Protein AF-A0A452ZHJ8-F1 (afdb_monomer_lite)

Sequence (70 aa):
MAPIFADLAKKFPAAVFLKVDVDELKSIAEQFSVEAMPTFLFMKEGDVKDRVVGAIKEELTNKVGLHAAQ

InterPro domains:
  IPR013766 Thioredoxin domain [PF00085] (1-63)
  IPR036249 Thioredoxin-like superfamily [SSF52833] (1-64)
  IPR050620 Thioredoxin H-type-like [PTHR10438] (1-64)

Foldseek 3Di:
DVVLLVVLCVVQVQDDRDDDDCVVCVVVCVVVVPPAPPKDFDDDPRDTPDIDGDDDNVVVNVVSVVRSVD

Organism: Aegilops tauschii subsp. strangulata (NCBI:txid200361)

pLDDT: mean 90.33, std 5.05, range [59.25, 94.5]

Secondary structure (DSSP, 8-state):
-HHHHHHHHHH-TTSPP----TTT-HHHHHHTT--SSSEEEEEETTEEEEEEESS-HHHHHHHHHHHHT-

Structure (mmCIF, N/CA/C/O backbone):
data_AF-A0A452ZHJ8-F1
#
_entry.id   AF-A0A452ZHJ8-F1
#
loop_
_atom_site.group_PDB
_atom_site.id
_atom_site.type_symbol
_atom_site.label_atom_id
_atom_site.label_alt_id
_atom_site.label_comp_id
_atom_site.label_asym_id
_atom_site.label_entity_id
_atom_site.label_seq_id
_atom_site.pdbx_PDB_ins_code
_atom_site.Cartn_x
_atom_site.Cartn_y
_atom_site.Cartn_z
_atom_site.occupancy
_atom_site.B_iso_or_equiv
_atom_site.auth_seq_id
_atom_site.auth_comp_id
_atom_site.auth_asym_id
_atom_site.auth_atom_id
_atom_site.pdbx_PDB_model_num
ATOM 1 N N . MET A 1 1 ? 10.032 -2.315 3.229 1.00 77.00 1 MET A N 1
ATOM 2 C CA . MET A 1 1 ? 8.714 -1.781 3.649 1.00 77.00 1 MET A CA 1
ATOM 3 C C . MET A 1 1 ? 7.825 -2.773 4.379 1.00 77.00 1 MET A C 1
ATOM 5 O O . MET A 1 1 ? 7.042 -2.325 5.203 1.00 77.00 1 MET A O 1
ATOM 9 N N . ALA A 1 2 ? 7.977 -4.082 4.162 1.00 80.06 2 ALA A N 1
ATOM 10 C CA . ALA A 1 2 ? 7.173 -5.113 4.824 1.00 80.06 2 ALA A CA 1
ATOM 11 C C . ALA A 1 2 ? 6.947 -4.945 6.351 1.00 80.06 2 ALA A C 1
ATOM 13 O O . ALA A 1 2 ? 5.787 -4.994 6.747 1.00 80.06 2 ALA A O 1
ATOM 14 N N . PRO A 1 3 ? 7.963 -4.692 7.210 1.00 87.69 3 PRO A N 1
ATOM 15 C CA . PRO A 1 3 ? 7.717 -4.570 8.654 1.00 87.69 3 PRO A CA 1
ATOM 16 C C . PRO A 1 3 ? 6.861 -3.348 9.008 1.00 87.69 3 PRO A C 1
ATOM 18 O O . PRO A 1 3 ? 5.956 -3.446 9.823 1.00 87.69 3 PRO A O 1
ATOM 21 N N . ILE A 1 4 ? 7.074 -2.220 8.326 1.00 87.56 4 ILE A N 1
ATOM 22 C CA . ILE A 1 4 ? 6.301 -0.988 8.548 1.00 87.56 4 ILE A CA 1
ATOM 23 C C . ILE A 1 4 ? 4.854 -1.182 8.108 1.00 87.56 4 ILE A C 1
ATOM 25 O O . ILE A 1 4 ? 3.936 -0.777 8.809 1.00 87.56 4 ILE A O 1
ATOM 29 N N . PHE A 1 5 ? 4.645 -1.833 6.963 1.00 89.19 5 PHE A N 1
ATOM 30 C CA . PHE A 1 5 ? 3.306 -2.145 6.476 1.00 89.19 5 PHE A CA 1
ATOM 31 C C . PHE A 1 5 ? 2.562 -3.085 7.437 1.00 89.19 5 PHE A C 1
ATOM 33 O O . PHE A 1 5 ? 1.389 -2.866 7.722 1.00 89.19 5 PHE A O 1
ATOM 40 N N . ALA A 1 6 ? 3.258 -4.074 8.009 1.00 90.44 6 ALA A N 1
ATOM 41 C CA . ALA A 1 6 ? 2.699 -4.957 9.031 1.00 90.44 6 ALA A CA 1
ATOM 42 C C . ALA A 1 6 ? 2.378 -4.219 10.345 1.00 90.44 6 ALA A C 1
ATOM 44 O O . ALA A 1 6 ? 1.350 -4.486 10.964 1.00 90.44 6 ALA A O 1
ATOM 45 N N . ASP A 1 7 ? 3.222 -3.276 10.768 1.00 92.50 7 ASP A N 1
ATOM 46 C CA . ASP A 1 7 ? 2.962 -2.458 11.956 1.00 92.50 7 ASP A CA 1
ATOM 47 C C . ASP A 1 7 ? 1.766 -1.520 11.753 1.00 92.50 7 ASP A C 1
ATOM 49 O O . ASP A 1 7 ? 0.956 -1.354 12.664 1.00 92.50 7 ASP A O 1
ATOM 53 N N . LEU A 1 8 ? 1.614 -0.940 10.557 1.00 89.94 8 LEU A N 1
ATOM 54 C CA . LEU A 1 8 ? 0.435 -0.148 10.197 1.00 89.94 8 LEU A CA 1
ATOM 55 C C . LEU A 1 8 ? -0.831 -1.012 10.207 1.00 89.94 8 LEU A C 1
ATOM 57 O O . LEU A 1 8 ? -1.819 -0.611 10.814 1.00 89.94 8 LEU A O 1
ATOM 61 N N . ALA A 1 9 ? -0.777 -2.227 9.656 1.00 91.94 9 ALA A N 1
ATOM 62 C CA . ALA A 1 9 ? -1.903 -3.160 9.698 1.00 91.94 9 ALA A CA 1
ATOM 63 C C . ALA A 1 9 ? -2.350 -3.487 11.134 1.00 91.94 9 ALA A C 1
ATOM 65 O O . ALA A 1 9 ? -3.543 -3.556 11.414 1.00 91.94 9 ALA A O 1
ATOM 66 N N . LYS A 1 10 ? -1.404 -3.625 12.073 1.00 92.38 10 LYS A N 1
ATOM 67 C CA . LYS A 1 10 ? -1.723 -3.829 13.498 1.00 92.38 10 LYS A CA 1
ATOM 68 C C . LYS A 1 10 ? -2.332 -2.589 14.155 1.00 92.38 10 LYS A C 1
ATOM 70 O O . LYS A 1 10 ? -3.179 -2.725 15.032 1.00 92.38 10 LYS A O 1
ATOM 75 N N . LYS A 1 11 ? -1.881 -1.389 13.774 1.00 91.62 11 LYS A N 1
ATOM 76 C CA . LYS A 1 11 ? -2.365 -0.116 14.336 1.00 91.62 11 LYS A CA 1
ATOM 77 C C . LYS A 1 11 ? -3.750 0.276 13.822 1.00 91.62 11 LYS A C 1
ATOM 79 O O . LYS A 1 11 ? -4.482 0.940 14.547 1.00 91.62 11 LYS A O 1
ATOM 84 N N . PHE A 1 12 ? -4.102 -0.130 12.605 1.00 90.94 12 PHE A N 1
ATOM 85 C CA . PHE A 1 12 ? -5.350 0.242 11.938 1.00 90.94 12 PHE A CA 1
ATOM 86 C C . PHE A 1 12 ? -6.189 -0.999 11.591 1.00 90.94 12 PHE A C 1
ATOM 88 O O . PHE A 1 12 ? -6.354 -1.312 10.414 1.00 90.94 12 PHE A O 1
ATOM 95 N N . PRO A 1 13 ? -6.758 -1.703 12.591 1.00 89.56 13 PRO A N 1
ATOM 96 C CA . PRO A 1 13 ? -7.499 -2.950 12.367 1.00 89.56 13 PRO A CA 1
ATOM 97 C C . PRO A 1 13 ? -8.816 -2.760 11.597 1.00 89.56 13 PRO A C 1
ATOM 99 O O . PRO A 1 13 ? -9.367 -3.729 11.086 1.00 89.56 13 PRO A O 1
ATOM 102 N N . ALA A 1 14 ? -9.328 -1.527 11.516 1.00 87.94 14 ALA A N 1
ATOM 103 C CA . ALA A 1 14 ? -10.511 -1.190 10.725 1.00 87.94 14 ALA A CA 1
ATOM 104 C C . ALA A 1 14 ? -10.233 -1.151 9.209 1.00 87.94 14 ALA A C 1
ATOM 106 O O . ALA A 1 14 ? -11.168 -1.210 8.415 1.00 87.94 14 ALA A O 1
ATOM 107 N N . ALA A 1 15 ? -8.962 -1.057 8.802 1.00 91.44 15 ALA A N 1
ATOM 108 C CA . ALA A 1 15 ? -8.550 -1.050 7.405 1.00 91.44 15 ALA A CA 1
ATOM 109 C C . ALA A 1 15 ? -7.953 -2.408 7.007 1.00 91.44 15 ALA A C 1
ATOM 111 O O . ALA A 1 15 ? -7.245 -3.054 7.779 1.00 91.44 15 ALA A O 1
ATOM 112 N N . VAL A 1 16 ? -8.213 -2.837 5.770 1.00 93.00 16 VAL A N 1
ATOM 113 C CA . VAL A 1 16 ? -7.689 -4.098 5.232 1.00 93.00 16 VAL A CA 1
ATOM 114 C C . VAL A 1 16 ? -6.377 -3.833 4.495 1.00 93.00 16 VAL A C 1
ATOM 116 O O . VAL A 1 16 ? -6.337 -3.073 3.531 1.00 93.00 16 VAL A O 1
ATOM 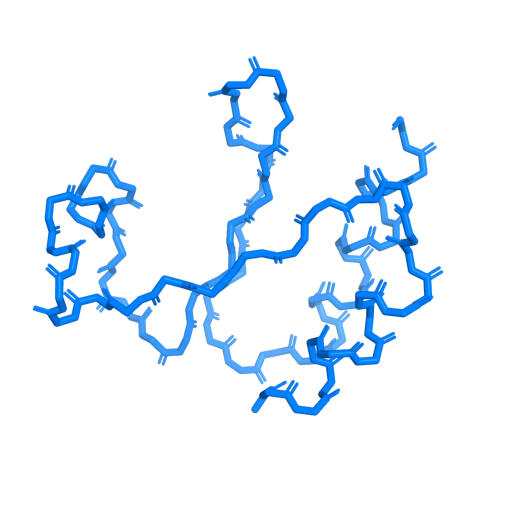119 N N . PHE A 1 17 ? -5.303 -4.491 4.931 1.00 94.00 17 PHE A N 1
ATOM 120 C CA . PHE A 1 17 ? -3.978 -4.393 4.317 1.00 94.00 17 PHE A CA 1
ATOM 121 C C . PHE A 1 17 ? -3.709 -5.637 3.473 1.00 94.00 17 PHE A C 1
ATOM 123 O O . PHE A 1 17 ? -3.623 -6.745 4.000 1.00 94.00 17 PHE A O 1
ATOM 130 N N . LEU A 1 18 ? -3.549 -5.452 2.163 1.00 93.12 18 LEU A N 1
ATOM 131 C CA . LEU A 1 18 ? -3.286 -6.532 1.214 1.00 93.12 18 LEU A CA 1
ATOM 132 C C . LEU A 1 18 ? -1.900 -6.368 0.593 1.00 93.12 18 LEU A C 1
ATOM 134 O O . LEU A 1 18 ? -1.476 -5.258 0.273 1.00 93.12 18 LEU A O 1
ATOM 138 N N . LYS A 1 19 ? -1.199 -7.490 0.408 1.00 91.88 19 LYS A N 1
ATOM 139 C CA . LYS A 1 19 ? 0.035 -7.557 -0.378 1.00 91.88 19 LYS A CA 1
ATOM 140 C C . LYS A 1 19 ? -0.275 -8.310 -1.663 1.00 91.88 19 LYS A C 1
ATOM 142 O O . LYS A 1 19 ? -0.691 -9.462 -1.600 1.00 91.88 19 LYS A O 1
ATOM 147 N N . VAL A 1 20 ? -0.044 -7.665 -2.797 1.00 91.06 20 VAL A N 1
ATOM 148 C CA . VAL A 1 20 ? -0.188 -8.268 -4.122 1.00 91.06 20 VAL A CA 1
ATOM 149 C C . VAL A 1 20 ? 1.202 -8.483 -4.697 1.00 91.06 20 VAL A C 1
ATOM 151 O O . VAL A 1 20 ? 2.029 -7.570 -4.666 1.00 91.06 20 VAL A O 1
ATOM 154 N N . ASP A 1 21 ? 1.459 -9.695 -5.175 1.00 91.50 21 ASP A N 1
ATOM 155 C CA . ASP A 1 21 ? 2.641 -9.990 -5.972 1.00 91.50 21 ASP A CA 1
ATOM 156 C C . ASP A 1 21 ? 2.336 -9.671 -7.440 1.00 91.50 21 ASP A C 1
ATOM 158 O O . ASP A 1 21 ? 1.395 -10.214 -8.020 1.00 91.50 21 ASP A O 1
ATOM 162 N N . VAL A 1 22 ? 3.089 -8.738 -8.021 1.00 89.81 22 VAL A N 1
ATOM 163 C CA . VAL A 1 22 ? 2.867 -8.277 -9.399 1.00 89.81 22 VAL A CA 1
ATOM 164 C C . VAL A 1 22 ? 3.334 -9.297 -10.433 1.00 89.81 22 V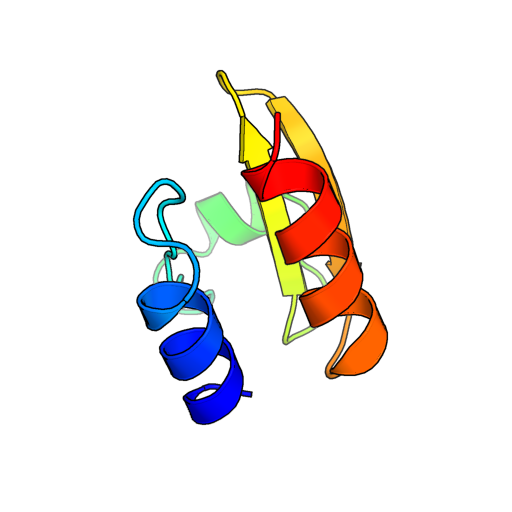AL A C 1
ATOM 166 O O . VAL A 1 22 ? 2.825 -9.282 -11.551 1.00 89.81 22 VAL A O 1
ATOM 169 N N . ASP A 1 23 ? 4.255 -10.195 -10.074 1.00 89.62 23 ASP A N 1
ATOM 170 C CA . ASP A 1 23 ? 4.727 -11.246 -10.973 1.00 89.62 23 ASP A CA 1
ATOM 171 C C . ASP A 1 23 ? 3.680 -12.360 -11.108 1.00 89.62 23 ASP A C 1
ATOM 173 O O . ASP A 1 23 ? 3.499 -12.907 -12.200 1.00 89.62 23 ASP A O 1
ATOM 177 N N . GLU A 1 24 ? 2.940 -12.644 -10.029 1.00 92.88 24 GLU A N 1
ATOM 178 C CA . GLU A 1 24 ? 1.830 -13.607 -10.016 1.00 92.88 24 GLU A CA 1
ATOM 179 C C . GLU A 1 24 ? 0.518 -13.007 -10.549 1.00 92.88 24 GLU A C 1
ATOM 181 O O . GLU A 1 24 ? -0.223 -13.673 -11.273 1.00 92.88 24 GLU A O 1
ATOM 186 N N . LEU A 1 25 ? 0.219 -11.745 -10.218 1.00 92.25 25 LEU A N 1
ATOM 187 C CA . LEU A 1 25 ? -1.063 -11.087 -10.501 1.00 92.25 25 LEU A CA 1
ATOM 188 C C . LEU A 1 25 ? -0.902 -9.884 -11.442 1.00 92.25 25 LEU A C 1
ATOM 190 O O . LEU A 1 25 ? -1.357 -8.772 -11.156 1.00 92.25 25 LEU A O 1
ATOM 194 N N . LYS A 1 26 ? -0.283 -10.124 -12.603 1.00 90.75 26 LYS A N 1
ATOM 195 C CA . LYS A 1 26 ? 0.008 -9.095 -13.620 1.00 90.75 26 LYS A CA 1
ATOM 196 C C . LYS A 1 26 ? -1.220 -8.305 -14.067 1.00 90.75 26 LYS A C 1
ATOM 198 O O . LYS A 1 26 ? -1.149 -7.088 -14.171 1.00 90.75 26 LYS A O 1
ATOM 203 N N . SER A 1 27 ? -2.361 -8.967 -14.254 1.00 92.06 27 SER A N 1
ATOM 204 C CA . SER A 1 27 ? -3.604 -8.310 -14.682 1.00 92.06 27 SER A CA 1
ATOM 205 C C . SER A 1 27 ? -4.094 -7.254 -13.687 1.00 92.06 27 SER A C 1
ATOM 207 O O . SER A 1 27 ? -4.584 -6.207 -14.098 1.00 92.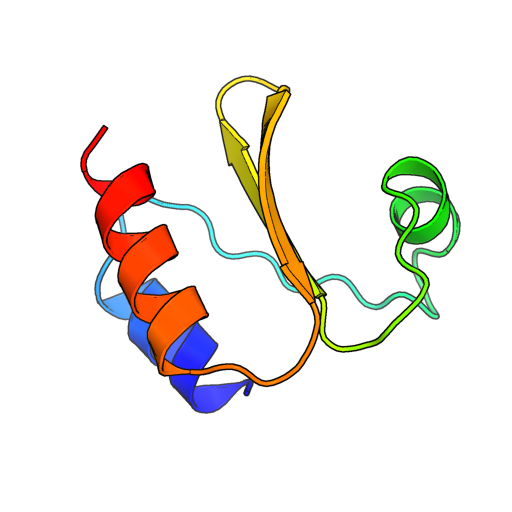06 27 SER A O 1
ATOM 209 N N . ILE A 1 28 ? -3.921 -7.492 -12.383 1.00 90.62 28 ILE A N 1
ATOM 210 C CA . ILE A 1 28 ? -4.267 -6.525 -11.333 1.00 90.62 28 ILE A CA 1
ATOM 211 C C . ILE A 1 28 ? -3.283 -5.352 -11.367 1.00 90.62 28 ILE A C 1
ATOM 213 O O . ILE A 1 28 ? -3.693 -4.194 -11.309 1.00 90.62 28 ILE A O 1
ATOM 217 N N . ALA A 1 29 ? -1.984 -5.635 -11.496 1.00 90.81 29 ALA A N 1
ATOM 218 C CA . ALA A 1 29 ? -0.962 -4.597 -11.616 1.00 90.81 29 ALA A CA 1
ATOM 219 C C . ALA A 1 29 ? -1.210 -3.688 -12.835 1.00 90.81 29 ALA A C 1
ATOM 221 O O . ALA A 1 29 ? -1.152 -2.467 -12.704 1.00 90.81 29 ALA A O 1
ATOM 222 N N . GLU A 1 30 ? -1.559 -4.267 -13.986 1.00 91.25 30 GLU A N 1
ATOM 223 C CA . GLU A 1 30 ? -1.917 -3.541 -15.210 1.00 91.25 30 GLU A CA 1
ATOM 224 C C . GLU A 1 30 ? -3.209 -2.730 -15.043 1.00 91.25 30 GLU A C 1
ATOM 226 O O . GLU A 1 30 ? -3.235 -1.548 -15.390 1.00 91.25 30 GLU A O 1
ATOM 231 N N . GLN A 1 31 ? -4.254 -3.320 -14.447 1.00 91.81 31 GLN A N 1
ATOM 232 C CA . GLN A 1 31 ? -5.537 -2.653 -14.194 1.00 91.81 31 GLN A CA 1
ATOM 233 C C . GLN A 1 31 ? -5.372 -1.371 -13.369 1.00 91.81 31 GLN A C 1
ATOM 235 O O . GLN A 1 31 ? -6.047 -0.376 -13.623 1.00 91.81 31 GLN A O 1
ATOM 240 N N . PHE A 1 32 ? -4.462 -1.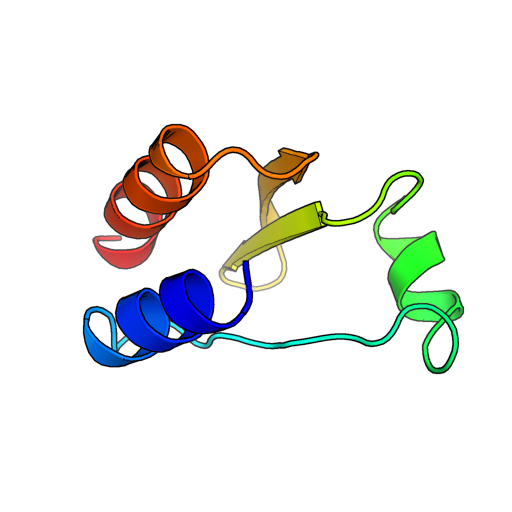386 -12.396 1.00 90.75 32 PHE A N 1
ATOM 241 C CA . PHE A 1 32 ? -4.144 -0.231 -11.559 1.00 90.75 32 PHE A CA 1
ATOM 242 C C . PHE A 1 32 ? -2.920 0.561 -12.050 1.00 90.75 32 PHE A C 1
ATOM 244 O O . PHE A 1 32 ? -2.409 1.414 -11.319 1.00 90.75 32 PHE A O 1
ATOM 251 N N . SER A 1 33 ? -2.425 0.278 -13.260 1.00 90.75 33 SER A N 1
ATOM 252 C CA . SER A 1 33 ? -1.259 0.920 -13.887 1.00 90.75 33 SER A CA 1
ATOM 253 C C . SER A 1 33 ? -0.064 1.030 -12.930 1.00 90.75 33 SER A C 1
ATOM 255 O O . SER A 1 33 ? 0.423 2.122 -12.622 1.00 90.75 33 SER A O 1
ATOM 257 N N . VAL A 1 34 ? 0.328 -0.089 -12.318 1.00 92.12 34 VAL A N 1
ATOM 258 C CA . VAL A 1 34 ? 1.487 -0.194 -11.418 1.00 92.12 34 VAL A CA 1
ATOM 259 C C . VAL A 1 34 ? 2.752 -0.362 -12.254 1.00 92.12 34 VAL A C 1
ATOM 261 O O . VAL A 1 34 ? 3.067 -1.457 -12.701 1.00 92.12 34 VAL A O 1
ATOM 264 N N . GLU A 1 35 ? 3.484 0.734 -12.443 1.00 87.69 35 GLU A N 1
ATOM 265 C CA . GLU A 1 35 ? 4.706 0.768 -13.266 1.00 87.69 35 GLU A CA 1
ATOM 266 C C . GLU A 1 35 ? 6.000 0.750 -12.438 1.00 87.69 35 GLU A C 1
ATOM 268 O O . GLU A 1 35 ? 7.080 0.485 -12.961 1.00 87.69 35 GLU A O 1
ATOM 273 N N . ALA A 1 36 ? 5.905 1.034 -11.136 1.00 89.44 36 ALA A N 1
ATOM 274 C CA . ALA A 1 36 ? 7.044 1.094 -10.228 1.00 89.44 36 ALA A CA 1
ATOM 275 C C . ALA A 1 36 ? 6.743 0.380 -8.906 1.00 89.44 36 ALA A C 1
ATOM 277 O O . ALA A 1 36 ? 5.630 0.444 -8.376 1.00 89.44 36 ALA A O 1
ATOM 278 N N . MET A 1 37 ? 7.757 -0.274 -8.341 1.00 89.38 37 MET A N 1
ATOM 279 C CA . MET A 1 37 ? 7.640 -1.022 -7.092 1.00 89.38 37 MET A CA 1
ATOM 280 C C . MET A 1 37 ? 8.560 -0.437 -6.008 1.00 89.38 37 MET A C 1
ATOM 282 O O . MET A 1 37 ? 9.710 -0.104 -6.296 1.00 89.38 37 MET A O 1
ATOM 286 N N . PRO A 1 38 ? 8.101 -0.357 -4.742 1.00 92.38 38 PRO A N 1
ATOM 287 C CA . PRO A 1 38 ? 6.753 -0.691 -4.269 1.00 92.38 38 PRO A CA 1
ATOM 288 C C . PRO A 1 38 ? 5.731 0.409 -4.602 1.00 92.38 38 PRO A C 1
ATOM 290 O O . PRO A 1 38 ? 6.073 1.585 -4.586 1.00 92.38 38 PRO A O 1
ATOM 293 N N . THR A 1 39 ? 4.471 0.034 -4.830 1.00 93.50 39 THR A N 1
ATOM 294 C CA . THR A 1 39 ? 3.343 0.973 -4.936 1.00 93.50 39 THR A CA 1
ATOM 295 C C . THR A 1 39 ? 2.262 0.579 -3.936 1.00 93.50 39 THR A C 1
ATOM 297 O O . THR A 1 39 ? 1.927 -0.597 -3.810 1.00 93.50 39 THR A O 1
ATOM 300 N N . PHE A 1 40 ? 1.707 1.566 -3.240 1.00 94.19 40 PHE A N 1
ATOM 301 C CA . PHE A 1 40 ? 0.617 1.403 -2.285 1.00 94.19 40 PHE A CA 1
ATOM 302 C C . PHE A 1 40 ? -0.623 2.113 -2.823 1.00 94.19 40 PHE A C 1
ATOM 304 O O . PHE A 1 40 ? -0.568 3.305 -3.126 1.00 94.19 40 PHE A O 1
ATOM 311 N N . LEU A 1 41 ? -1.727 1.379 -2.948 1.00 94.00 41 LEU A N 1
ATOM 312 C CA . LEU A 1 41 ? -3.025 1.922 -3.335 1.00 94.00 41 LEU A CA 1
ATOM 313 C C . LEU A 1 41 ? -3.953 1.964 -2.126 1.00 94.00 41 LEU A C 1
ATOM 315 O O . LEU A 1 41 ? -4.021 1.012 -1.351 1.00 94.00 41 LEU A O 1
ATOM 319 N N . PHE A 1 42 ? -4.692 3.061 -2.010 1.00 94.50 42 PHE A N 1
ATOM 320 C CA . PHE A 1 42 ? -5.724 3.258 -1.005 1.00 94.50 42 PHE A CA 1
ATOM 321 C C . PHE A 1 42 ? -7.072 3.164 -1.698 1.00 94.50 42 PHE A C 1
ATOM 323 O O . PHE A 1 42 ? -7.359 3.958 -2.594 1.00 94.50 42 PHE A O 1
ATOM 330 N N . MET A 1 43 ? -7.886 2.188 -1.303 1.00 92.50 43 MET A N 1
ATOM 331 C CA . MET A 1 43 ? -9.190 1.943 -1.913 1.00 92.50 43 MET A CA 1
ATOM 332 C C . MET A 1 43 ? -10.291 1.914 -0.862 1.00 92.50 43 MET A C 1
ATOM 334 O O . MET A 1 43 ? -10.108 1.345 0.214 1.00 92.50 43 MET A O 1
ATOM 338 N N . LYS A 1 44 ? -11.444 2.498 -1.195 1.00 90.81 44 LYS A N 1
ATOM 339 C CA . LYS A 1 44 ? -12.660 2.460 -0.374 1.00 90.81 44 LYS A CA 1
ATOM 340 C C . LYS A 1 44 ? -13.874 2.428 -1.296 1.00 90.81 44 LYS A C 1
ATOM 342 O O . LYS A 1 44 ? -13.946 3.225 -2.227 1.00 90.81 44 LYS A O 1
ATOM 347 N N . GLU A 1 45 ? -14.789 1.490 -1.045 1.00 90.44 45 GLU A N 1
ATOM 348 C CA . GLU A 1 45 ? -16.037 1.311 -1.816 1.00 90.44 45 GLU A CA 1
ATOM 349 C C . GLU A 1 45 ? -15.828 1.092 -3.328 1.00 90.44 45 GLU A C 1
ATOM 351 O O . GLU A 1 45 ? -16.663 1.457 -4.144 1.00 90.44 45 GLU A O 1
ATOM 356 N N . GLY A 1 46 ? -14.710 0.467 -3.711 1.00 86.94 46 GLY A N 1
ATOM 357 C CA . GLY A 1 46 ? -14.382 0.180 -5.114 1.00 86.94 46 GLY A CA 1
ATOM 358 C C . GLY A 1 46 ? -13.626 1.298 -5.838 1.00 86.94 46 GLY A C 1
ATOM 359 O O . GLY A 1 46 ? -13.096 1.052 -6.917 1.00 86.94 46 GLY A O 1
ATOM 360 N N . ASP A 1 47 ? -13.485 2.474 -5.224 1.00 90.88 47 ASP A N 1
ATOM 361 C CA . ASP A 1 47 ? -12.709 3.581 -5.782 1.00 90.88 47 ASP A CA 1
ATOM 362 C C . ASP A 1 47 ? -11.295 3.639 -5.210 1.00 90.88 47 ASP A C 1
ATOM 364 O O . ASP A 1 47 ? -11.085 3.484 -4.002 1.00 90.88 47 ASP A O 1
ATOM 368 N N . VAL A 1 48 ? -10.332 3.997 -6.060 1.00 92.69 48 VAL A N 1
ATOM 369 C CA . VAL A 1 48 ? -8.987 4.394 -5.633 1.00 92.69 48 VAL A CA 1
ATOM 370 C C . VAL A 1 48 ? -9.044 5.824 -5.103 1.00 92.69 48 VAL A C 1
ATOM 372 O O . VAL A 1 48 ? -9.278 6.767 -5.854 1.00 92.69 48 VAL A O 1
ATOM 375 N N . LYS A 1 49 ? -8.835 5.989 -3.797 1.00 93.75 49 LYS A N 1
ATOM 376 C CA . LYS A 1 49 ? -8.822 7.297 -3.133 1.00 93.75 49 LYS A CA 1
ATOM 377 C C . LYS A 1 49 ? -7.441 7.943 -3.164 1.00 93.75 49 LYS A C 1
ATOM 379 O O . LYS A 1 49 ? -7.350 9.165 -3.167 1.00 93.75 49 LYS A O 1
ATOM 384 N N . ASP A 1 50 ? -6.374 7.142 -3.176 1.00 94.19 50 ASP A N 1
ATOM 385 C CA . ASP A 1 50 ? -5.005 7.660 -3.150 1.00 94.19 50 ASP A CA 1
ATOM 386 C C . ASP A 1 50 ? -3.958 6.622 -3.581 1.00 94.19 50 ASP A C 1
ATOM 388 O O . ASP A 1 50 ? -4.221 5.415 -3.627 1.00 94.19 50 ASP A O 1
ATOM 392 N N . ARG A 1 51 ? -2.741 7.099 -3.858 1.00 94.00 51 ARG A N 1
ATOM 393 C CA . ARG A 1 51 ? -1.586 6.299 -4.268 1.00 94.00 51 ARG A CA 1
ATOM 394 C C . ARG A 1 51 ? -0.288 6.837 -3.668 1.00 94.00 51 ARG A C 1
ATOM 396 O O . ARG A 1 51 ? -0.071 8.044 -3.624 1.00 94.00 51 ARG A O 1
ATOM 403 N N . VAL A 1 52 ? 0.605 5.934 -3.270 1.00 94.31 52 VAL A N 1
ATOM 404 C CA . VAL A 1 52 ? 2.010 6.239 -2.949 1.00 94.31 52 VAL A CA 1
ATOM 405 C C . VAL A 1 52 ? 2.893 5.356 -3.809 1.00 94.31 52 VAL A C 1
ATOM 407 O O . VAL A 1 52 ? 2.768 4.132 -3.771 1.00 94.31 52 VAL A O 1
ATOM 410 N N . VAL A 1 53 ? 3.786 5.970 -4.578 1.00 93.75 53 VAL A N 1
ATOM 411 C CA . VAL A 1 53 ? 4.761 5.258 -5.407 1.00 93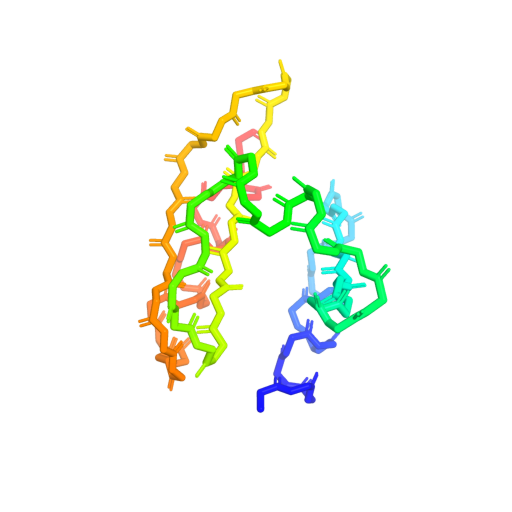.75 53 VAL A CA 1
ATOM 412 C C . VAL A 1 53 ? 6.132 5.383 -4.758 1.00 93.75 53 VAL A C 1
ATOM 414 O O . VAL A 1 53 ? 6.593 6.476 -4.441 1.00 93.75 53 VAL A O 1
ATOM 417 N N . GLY A 1 54 ? 6.789 4.248 -4.557 1.00 90.69 54 GLY A N 1
ATOM 418 C CA . GLY A 1 54 ? 8.091 4.162 -3.923 1.00 90.69 54 GLY A CA 1
ATOM 419 C C . GLY A 1 54 ? 8.044 3.935 -2.413 1.00 90.69 54 GLY A C 1
ATOM 420 O O . GLY A 1 54 ? 7.014 3.771 -1.758 1.00 90.69 54 GLY A O 1
ATOM 421 N N . ALA A 1 55 ? 9.239 3.874 -1.844 1.00 91.00 55 ALA A N 1
ATOM 422 C CA . ALA A 1 55 ? 9.495 3.492 -0.466 1.00 91.00 55 ALA A CA 1
ATOM 423 C C . ALA A 1 55 ? 9.436 4.701 0.499 1.00 91.00 55 ALA A C 1
ATOM 425 O O . ALA A 1 55 ? 10.384 4.939 1.249 1.00 91.00 55 ALA A O 1
ATOM 426 N N . ILE A 1 56 ? 8.322 5.444 0.514 1.00 91.88 56 ILE A N 1
ATOM 427 C CA . ILE A 1 56 ? 8.167 6.685 1.299 1.00 91.88 56 ILE A CA 1
ATOM 428 C C . ILE A 1 56 ? 7.385 6.415 2.595 1.00 91.88 56 ILE A C 1
ATOM 430 O O . ILE A 1 56 ? 6.159 6.335 2.604 1.00 91.88 56 ILE A O 1
ATOM 434 N N . LYS A 1 57 ? 8.101 6.255 3.717 1.00 88.75 57 LYS A N 1
ATOM 435 C CA . LYS A 1 57 ? 7.509 5.860 5.016 1.00 88.75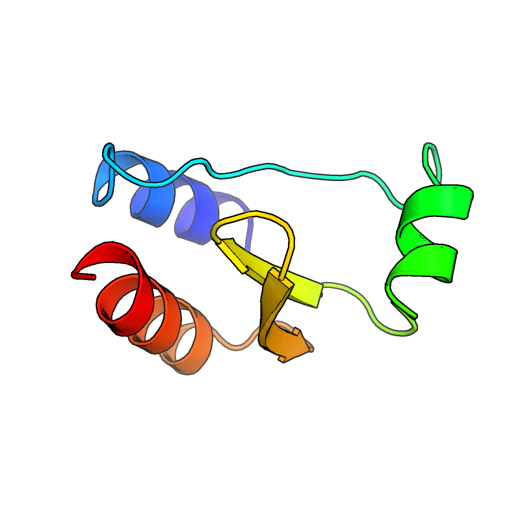 57 LYS A CA 1
ATOM 436 C C . LYS A 1 57 ? 6.530 6.889 5.577 1.00 88.75 57 LYS A C 1
ATOM 438 O O . LYS A 1 57 ? 5.473 6.513 6.084 1.00 88.75 57 LYS A O 1
ATOM 443 N N . GLU A 1 58 ? 6.918 8.159 5.538 1.00 91.69 58 GLU A N 1
ATOM 444 C CA . GLU A 1 58 ? 6.150 9.258 6.128 1.00 91.69 58 GLU A CA 1
ATOM 445 C C . GLU A 1 58 ? 4.836 9.458 5.377 1.00 91.69 58 GLU A C 1
ATOM 447 O O . GLU A 1 58 ? 3.771 9.439 5.988 1.00 91.69 58 GLU A O 1
ATOM 452 N N . GLU A 1 59 ? 4.898 9.534 4.046 1.00 93.31 59 GLU A N 1
ATOM 453 C CA . GLU A 1 59 ? 3.714 9.678 3.199 1.00 93.31 59 GLU A CA 1
ATOM 454 C C . GLU A 1 59 ? 2.754 8.493 3.353 1.00 93.31 59 GLU A C 1
ATOM 456 O O . GLU A 1 59 ? 1.557 8.698 3.549 1.00 93.31 59 GLU A O 1
ATOM 461 N N . LEU A 1 60 ? 3.277 7.260 3.353 1.00 92.44 60 LEU A N 1
ATOM 462 C CA . LEU A 1 60 ? 2.477 6.056 3.580 1.00 92.44 60 LEU A CA 1
ATOM 463 C C . LEU A 1 60 ? 1.749 6.113 4.929 1.00 92.44 60 LEU A C 1
ATOM 465 O O . LEU A 1 60 ? 0.550 5.860 4.994 1.00 92.44 60 LEU A O 1
ATOM 469 N N . THR A 1 61 ? 2.461 6.463 6.001 1.00 91.44 61 THR A N 1
ATOM 470 C CA . THR A 1 61 ? 1.887 6.515 7.355 1.00 91.44 61 THR A CA 1
ATOM 471 C C . THR A 1 61 ? 0.819 7.602 7.468 1.00 91.44 61 THR A C 1
ATOM 473 O O . THR A 1 61 ? -0.253 7.351 8.019 1.00 91.44 61 THR A O 1
ATOM 476 N N . ASN A 1 62 ? 1.078 8.782 6.900 1.00 93.06 62 ASN A N 1
ATOM 477 C CA . ASN A 1 62 ? 0.142 9.903 6.908 1.00 93.06 62 ASN A CA 1
ATOM 478 C C . ASN A 1 62 ? -1.135 9.580 6.124 1.00 93.06 62 ASN A C 1
ATOM 480 O O . ASN A 1 62 ? -2.233 9.806 6.631 1.00 93.06 62 ASN A O 1
ATOM 484 N N . LYS A 1 63 ? -1.011 8.999 4.923 1.00 93.38 63 LYS A N 1
ATOM 485 C CA . LYS A 1 63 ? -2.170 8.615 4.104 1.00 93.38 63 LYS A CA 1
ATOM 486 C C . LYS A 1 63 ? -2.977 7.487 4.736 1.00 93.38 63 LYS A C 1
ATOM 488 O O . LYS A 1 63 ? -4.202 7.548 4.718 1.00 93.38 63 LYS A O 1
ATOM 493 N N . VAL A 1 64 ? -2.327 6.502 5.365 1.00 92.44 64 VAL A N 1
ATOM 494 C CA . VAL A 1 64 ? -3.038 5.481 6.155 1.00 92.44 64 VAL A CA 1
ATOM 495 C C . VAL A 1 64 ? -3.844 6.136 7.274 1.00 92.44 64 VAL A C 1
ATOM 497 O O . VAL A 1 64 ? -5.026 5.844 7.394 1.00 92.44 64 VAL A O 1
ATOM 500 N N . GLY A 1 65 ? -3.251 7.048 8.048 1.00 90.81 65 GLY A N 1
ATOM 501 C CA . GLY A 1 65 ? -3.976 7.757 9.106 1.00 90.81 65 GLY A CA 1
ATOM 502 C C . GLY A 1 65 ? -5.159 8.578 8.581 1.00 90.81 65 GLY A C 1
ATOM 503 O O . GLY A 1 65 ? -6.228 8.558 9.183 1.00 90.81 65 GLY A O 1
ATOM 504 N N . LEU A 1 66 ? -4.987 9.252 7.440 1.00 91.81 66 LEU A N 1
ATOM 505 C CA . LEU A 1 66 ? -6.027 10.067 6.811 1.00 91.81 66 LEU A CA 1
ATOM 506 C C . LEU A 1 66 ? -7.221 9.233 6.328 1.00 91.81 66 LEU A C 1
ATOM 508 O O . LEU A 1 66 ? -8.365 9.615 6.560 1.00 91.81 66 LEU A O 1
ATOM 512 N N . HIS A 1 67 ? -6.958 8.111 5.653 1.00 90.62 67 HIS A N 1
ATOM 513 C CA . HIS A 1 67 ? -7.998 7.287 5.025 1.00 90.62 67 HIS A CA 1
ATOM 514 C C . HIS A 1 67 ? -8.600 6.245 5.976 1.00 90.62 67 HIS A C 1
ATOM 516 O O . HIS A 1 67 ? -9.743 5.847 5.781 1.00 90.62 67 HIS A O 1
ATOM 522 N N . ALA A 1 68 ? -7.878 5.821 7.019 1.00 85.50 68 ALA A N 1
ATOM 523 C CA . ALA A 1 68 ? -8.395 4.889 8.027 1.00 85.50 68 ALA A CA 1
ATOM 524 C C . ALA A 1 68 ? -9.315 5.553 9.069 1.00 85.50 68 ALA A C 1
ATOM 526 O O . ALA A 1 68 ? -10.011 4.849 9.795 1.00 85.50 68 ALA A O 1
ATOM 527 N N . ALA A 1 69 ? -9.305 6.887 9.169 1.00 75.50 69 ALA A N 1
ATOM 528 C CA . ALA A 1 69 ? -10.170 7.648 10.074 1.00 75.50 69 ALA A CA 1
ATOM 529 C C . ALA A 1 69 ? -11.549 7.996 9.475 1.00 75.50 69 ALA A C 1
ATOM 531 O O . ALA A 1 69 ? -12.372 8.586 10.175 1.00 75.50 69 ALA A O 1
ATOM 532 N N . GLN A 1 70 ? -11.786 7.676 8.197 1.00 59.25 70 GLN A N 1
ATOM 533 C CA . GLN A 1 70 ? -13.013 8.000 7.457 1.00 59.25 70 GLN A CA 1
ATOM 534 C C . GLN A 1 70 ? -13.984 6.831 7.375 1.00 59.25 70 GLN A C 1
ATOM 536 O O . GLN A 1 70 ? -13.518 5.677 7.248 1.00 59.25 70 GLN A O 1
#

Radius of gyration: 11.89 Å; chains: 1; bounding box: 26×24×30 Å